Protein AF-A0AAU2EN35-F1 (afdb_monomer_lite)

Foldseek 3Di:
DDDDPQDPVNVLVVLLQVLQVLLQVLLCVLVDDAPPRHALQRSLVSLQVSLVVLCPDDDPLSPLLSVLSNLLSVLSVVLVVCVPPDSVSNSVSSVSSSVSSVVSVCSVPDDPPD

Radius of gyration: 15.78 Å; chains: 1; bounding box: 36×24×61 Å

Sequence (114 aa):
MSAPLVTADDRTEHDLERFRNALGEALQFWGHELLDDPGTEELAETARVSGRFMARQVGGRMSRASILLAGAAAHLDAVSELRNALPDVRRWHMSAALRAVTAARSLLAGPARA

Secondary structure (DSSP, 8-state):
-PPP---HHHHHHHHHHHHHHHHHHHHHTTTPPPPSS--HHHHHHHHHHHHHHHHTSSSHHHHHHHHHHHHHHHHHHHHHHTTTT-HHHHHHHHHHHHHHHHHHHHHHHS----

Structure (mmCIF, N/CA/C/O backbone):
data_AF-A0AAU2EN35-F1
#
_entry.id   AF-A0AAU2EN35-F1
#
loop_
_atom_site.group_PDB
_atom_site.id
_atom_site.type_symbol
_atom_site.label_atom_id
_atom_site.label_alt_id
_atom_site.label_comp_id
_atom_site.label_asym_id
_atom_site.label_entity_id
_atom_site.label_seq_id
_atom_site.pdbx_PDB_ins_code
_atom_site.Cartn_x
_atom_site.Cartn_y
_atom_site.Cartn_z
_atom_site.occupancy
_atom_site.B_iso_or_equiv
_atom_site.auth_seq_id
_atom_site.auth_comp_id
_atom_site.auth_asym_id
_atom_site.auth_atom_id
_atom_site.pdbx_PDB_model_num
ATOM 1 N N . MET A 1 1 ? -2.116 -2.717 -42.651 1.00 54.81 1 MET A N 1
ATOM 2 C CA . MET A 1 1 ? -1.946 -1.939 -41.406 1.00 54.81 1 MET A CA 1
ATOM 3 C C . MET A 1 1 ? -1.393 -2.888 -40.357 1.00 54.81 1 MET A C 1
ATOM 5 O O . MET A 1 1 ? -2.143 -3.722 -39.872 1.00 54.81 1 MET A O 1
ATOM 9 N N . SER A 1 2 ? -0.084 -2.856 -40.104 1.00 54.09 2 SER A N 1
ATOM 10 C CA . SER A 1 2 ? 0.541 -3.694 -39.072 1.00 54.09 2 SER A CA 1
ATOM 11 C C . SER A 1 2 ? 0.411 -2.990 -37.726 1.00 54.09 2 SER A C 1
ATOM 13 O O . SER A 1 2 ? 0.785 -1.824 -37.616 1.00 54.09 2 SER A O 1
ATOM 15 N N . ALA A 1 3 ? -0.153 -3.669 -36.727 1.00 52.97 3 ALA A N 1
ATOM 16 C CA . ALA A 1 3 ? -0.169 -3.168 -35.357 1.00 52.97 3 ALA A CA 1
ATOM 17 C C . ALA A 1 3 ? 1.277 -3.049 -34.832 1.00 52.97 3 ALA A C 1
ATOM 19 O O . ALA A 1 3 ? 2.103 -3.905 -35.167 1.00 52.97 3 ALA A O 1
ATOM 20 N N . PRO A 1 4 ? 1.607 -2.014 -34.040 1.00 59.59 4 PRO A N 1
ATOM 21 C CA . PRO A 1 4 ? 2.945 -1.871 -33.481 1.00 59.59 4 PRO A CA 1
ATOM 22 C C . PRO A 1 4 ? 3.257 -3.047 -32.543 1.00 59.59 4 P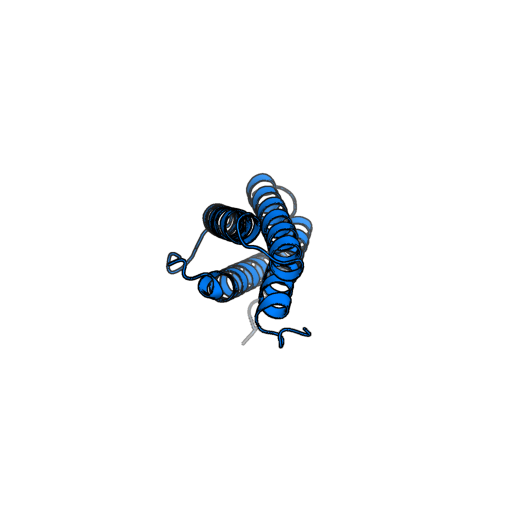RO A C 1
ATOM 24 O O . PRO A 1 4 ? 2.432 -3.439 -31.716 1.00 59.59 4 PRO A O 1
ATOM 27 N N . LEU A 1 5 ? 4.452 -3.627 -32.697 1.00 60.09 5 LEU A N 1
ATOM 28 C CA . LEU A 1 5 ? 4.975 -4.654 -31.799 1.00 60.09 5 LEU A CA 1
ATOM 29 C C . LEU A 1 5 ? 5.294 -3.992 -30.452 1.00 60.09 5 LEU A C 1
ATOM 31 O O . LEU A 1 5 ? 6.315 -3.329 -30.316 1.00 60.09 5 LEU A O 1
ATOM 35 N N . VAL A 1 6 ? 4.416 -4.166 -29.466 1.00 64.44 6 VAL A N 1
ATOM 36 C CA . VAL A 1 6 ? 4.712 -3.817 -28.070 1.00 64.44 6 VAL A CA 1
ATOM 37 C C . VAL A 1 6 ? 5.790 -4.775 -27.567 1.00 64.44 6 VAL A C 1
ATOM 39 O O . VAL A 1 6 ? 5.590 -5.997 -27.606 1.00 64.44 6 VAL A O 1
ATOM 42 N N . THR A 1 7 ? 6.927 -4.244 -27.124 1.00 70.62 7 THR A N 1
ATOM 43 C CA . THR A 1 7 ? 8.047 -5.056 -26.632 1.00 70.62 7 THR A CA 1
ATOM 44 C C . THR A 1 7 ? 7.761 -5.598 -25.224 1.00 70.62 7 THR A C 1
ATOM 46 O O . THR A 1 7 ? 6.823 -5.174 -24.548 1.00 70.62 7 THR A O 1
ATOM 49 N N . ALA A 1 8 ? 8.531 -6.591 -24.766 1.00 67.81 8 ALA A N 1
ATOM 50 C CA . ALA A 1 8 ? 8.377 -7.135 -23.410 1.00 67.81 8 ALA A CA 1
ATOM 51 C C . ALA A 1 8 ? 8.666 -6.088 -22.313 1.00 67.81 8 ALA A C 1
ATOM 53 O O . ALA A 1 8 ? 8.073 -6.146 -21.236 1.00 67.81 8 ALA A O 1
ATOM 54 N N . ASP A 1 9 ? 9.529 -5.118 -22.619 1.00 71.50 9 ASP A N 1
ATOM 55 C CA . ASP A 1 9 ? 9.875 -4.007 -21.732 1.00 71.50 9 ASP A CA 1
ATOM 56 C C . ASP A 1 9 ? 8.693 -3.030 -21.599 1.00 71.50 9 ASP A C 1
ATOM 58 O O . ASP A 1 9 ? 8.235 -2.752 -20.491 1.00 71.50 9 ASP A O 1
ATOM 62 N N . ASP A 1 10 ? 8.066 -2.665 -22.728 1.00 77.12 10 ASP A N 1
ATOM 63 C CA . ASP A 1 10 ? 6.874 -1.798 -22.758 1.00 77.12 10 ASP A CA 1
ATOM 64 C C . ASP A 1 10 ? 5.695 -2.385 -21.966 1.00 77.12 10 ASP A C 1
ATOM 66 O O . ASP A 1 10 ? 4.970 -1.670 -21.273 1.00 77.12 10 ASP A O 1
ATOM 70 N N . ARG A 1 11 ? 5.492 -3.710 -22.039 1.00 79.56 11 ARG A N 1
ATOM 71 C CA . ARG A 1 11 ? 4.453 -4.392 -21.243 1.00 79.56 11 ARG A CA 1
ATOM 72 C C . ARG A 1 11 ? 4.737 -4.315 -19.750 1.00 79.56 11 ARG A C 1
ATOM 74 O O . ARG A 1 11 ? 3.799 -4.227 -18.964 1.00 79.56 11 ARG A O 1
ATOM 81 N N . THR A 1 12 ? 6.008 -4.377 -19.366 1.00 82.94 12 THR A N 1
ATOM 82 C CA . THR A 1 12 ? 6.394 -4.383 -17.956 1.00 82.94 12 THR A CA 1
ATOM 83 C C . THR A 1 12 ? 6.229 -3.002 -17.345 1.00 82.94 12 THR A C 1
ATOM 85 O O . THR A 1 12 ? 5.635 -2.895 -16.276 1.00 82.94 12 THR A O 1
ATOM 88 N N . GLU A 1 13 ? 6.649 -1.943 -18.034 1.00 84.25 13 GLU A N 1
ATOM 89 C CA . GLU A 1 13 ? 6.408 -0.570 -17.572 1.00 84.25 13 GLU A CA 1
ATOM 90 C C . GLU A 1 13 ? 4.910 -0.232 -17.531 1.00 84.25 13 GLU A C 1
ATOM 92 O O . GLU A 1 13 ? 4.442 0.343 -16.548 1.00 84.25 13 GLU A O 1
ATOM 97 N N . HIS A 1 14 ? 4.118 -0.697 -18.505 1.00 87.88 14 HIS A N 1
ATOM 98 C CA . HIS A 1 14 ? 2.659 -0.546 -18.458 1.00 87.88 14 HIS A CA 1
ATOM 99 C C . HIS A 1 14 ? 2.021 -1.278 -17.262 1.00 87.88 14 HIS A C 1
ATOM 101 O O . HIS A 1 14 ? 1.121 -0.754 -16.603 1.00 87.88 14 HIS A O 1
ATOM 107 N N . ASP A 1 15 ? 2.495 -2.483 -16.935 1.00 89.00 15 ASP A N 1
ATOM 108 C CA . ASP A 1 15 ? 2.037 -3.211 -15.748 1.00 89.00 15 ASP A CA 1
ATOM 109 C C . ASP A 1 15 ? 2.441 -2.494 -14.449 1.00 89.00 15 ASP A C 1
ATOM 111 O O . ASP A 1 15 ? 1.653 -2.445 -13.502 1.00 89.00 15 ASP A O 1
ATOM 115 N N . LEU A 1 16 ? 3.644 -1.917 -14.386 1.00 90.12 16 LEU A N 1
ATOM 116 C CA . LEU A 1 16 ? 4.117 -1.145 -13.233 1.00 90.12 16 LEU A CA 1
ATOM 117 C C . LEU A 1 16 ? 3.277 0.116 -13.009 1.00 90.12 16 LEU A C 1
ATOM 119 O O . LEU A 1 16 ? 2.885 0.383 -11.871 1.00 90.12 16 LEU A O 1
ATOM 123 N N . GLU A 1 17 ? 2.946 0.843 -14.075 1.00 91.25 17 GLU A N 1
ATOM 124 C CA . GLU A 1 17 ? 2.022 1.981 -14.036 1.00 91.25 17 GLU A CA 1
ATOM 125 C C . GLU A 1 17 ? 0.638 1.549 -13.540 1.00 91.25 17 GLU A C 1
ATOM 127 O O . GLU A 1 17 ? 0.082 2.144 -12.614 1.00 91.25 17 GLU A O 1
ATOM 132 N N . ARG A 1 18 ? 0.105 0.445 -14.073 1.00 92.44 18 ARG A N 1
ATOM 133 C CA . ARG A 1 18 ? -1.178 -0.102 -13.621 1.00 92.44 18 ARG A CA 1
ATOM 134 C C . ARG A 1 18 ? -1.165 -0.445 -12.132 1.00 92.44 18 ARG A C 1
ATOM 136 O O . ARG A 1 18 ? -2.141 -0.168 -11.433 1.00 92.44 18 ARG A O 1
ATOM 143 N N . PHE A 1 19 ? -0.086 -1.049 -11.631 1.00 94.44 19 PHE A N 1
ATOM 144 C CA . PHE A 1 19 ? 0.047 -1.330 -10.202 1.00 94.44 19 PHE A CA 1
ATOM 145 C C . PHE A 1 19 ? 0.130 -0.054 -9.369 1.00 94.44 19 PHE A C 1
ATOM 147 O O . PHE A 1 19 ? -0.494 -0.003 -8.311 1.00 94.44 19 PHE A O 1
ATOM 154 N N . ARG A 1 20 ? 0.869 0.961 -9.828 1.00 93.50 20 ARG A N 1
ATOM 155 C CA . ARG A 1 20 ? 1.004 2.256 -9.147 1.00 93.50 20 ARG A CA 1
ATOM 156 C C . ARG A 1 20 ? -0.353 2.939 -8.988 1.00 93.50 20 ARG A C 1
ATOM 158 O O . ARG A 1 20 ? -0.709 3.305 -7.871 1.00 93.50 20 ARG A O 1
ATOM 165 N N . ASN A 1 21 ? -1.145 2.995 -10.055 1.00 92.75 21 ASN A N 1
ATOM 166 C CA . ASN A 1 21 ? -2.479 3.599 -10.021 1.00 92.75 21 ASN A CA 1
ATOM 167 C C . ASN A 1 21 ? -3.409 2.837 -9.065 1.00 92.75 21 ASN A C 1
ATOM 169 O O . ASN A 1 21 ? -4.033 3.433 -8.189 1.00 92.75 21 ASN A O 1
ATOM 173 N N . ALA A 1 22 ? -3.422 1.501 -9.147 1.00 93.50 22 ALA A N 1
ATOM 174 C CA . ALA A 1 22 ? -4.221 0.666 -8.249 1.00 93.50 22 ALA A CA 1
ATOM 175 C C . ALA A 1 22 ? -3.796 0.793 -6.772 1.00 93.50 22 ALA A C 1
ATOM 177 O O . ALA A 1 22 ? -4.634 0.741 -5.871 1.00 93.50 22 ALA A O 1
ATOM 178 N N . LEU A 1 23 ? -2.497 0.953 -6.506 1.00 94.31 23 LEU A N 1
ATOM 179 C CA . LEU A 1 23 ? -1.968 1.229 -5.170 1.00 94.31 23 LEU A CA 1
ATOM 180 C C . LEU A 1 23 ? -2.423 2.594 -4.658 1.00 94.31 23 LEU A C 1
ATOM 182 O O . LEU A 1 23 ? -2.840 2.683 -3.503 1.00 94.31 23 LEU A O 1
ATOM 186 N N . GLY A 1 24 ? -2.380 3.623 -5.507 1.00 92.19 24 GLY A N 1
ATOM 187 C CA . GLY A 1 24 ? -2.865 4.958 -5.176 1.00 92.19 24 GLY A CA 1
ATOM 188 C C . GLY A 1 24 ? -4.338 4.940 -4.769 1.00 92.19 24 GLY A C 1
ATOM 189 O O . GLY A 1 24 ? -4.678 5.324 -3.650 1.00 92.19 24 GLY A O 1
ATOM 190 N N . GLU A 1 25 ? -5.203 4.370 -5.609 1.00 90.56 25 GLU A N 1
ATOM 191 C CA . GLU A 1 25 ? -6.633 4.197 -5.307 1.00 90.56 25 GLU A CA 1
ATOM 192 C C . GLU A 1 25 ? -6.873 3.409 -4.009 1.00 90.56 25 GLU A C 1
ATOM 194 O O . GLU A 1 25 ? -7.752 3.733 -3.206 1.00 90.56 25 GLU A O 1
ATOM 199 N N . ALA A 1 26 ? -6.092 2.351 -3.771 1.00 91.38 26 ALA A N 1
ATOM 200 C CA . ALA A 1 26 ? -6.236 1.541 -2.569 1.00 91.38 26 ALA A CA 1
ATOM 201 C C . ALA A 1 26 ? -5.818 2.299 -1.298 1.00 91.38 26 ALA A C 1
ATOM 203 O O . ALA A 1 26 ? -6.427 2.089 -0.244 1.00 91.38 26 ALA A O 1
ATOM 204 N N . LEU A 1 27 ? -4.808 3.169 -1.388 1.00 91.44 27 LEU A N 1
ATOM 205 C CA . LEU A 1 27 ? -4.300 3.959 -0.268 1.00 91.44 27 LEU A CA 1
ATOM 206 C C . LEU A 1 27 ? -5.170 5.181 0.059 1.00 91.44 27 LEU A C 1
ATOM 208 O O . LEU A 1 27 ? -5.223 5.569 1.227 1.00 91.44 27 LEU A O 1
ATOM 212 N N . GLN A 1 28 ? -5.941 5.710 -0.898 1.00 89.56 28 GLN A N 1
ATOM 213 C CA . GLN A 1 28 ? -6.932 6.771 -0.642 1.00 89.56 28 GLN A CA 1
ATOM 214 C C . GLN A 1 28 ? -7.972 6.380 0.422 1.00 89.56 28 GLN A C 1
ATOM 216 O O . GLN A 1 28 ? -8.505 7.245 1.115 1.00 89.56 28 GLN A O 1
ATOM 221 N N . PHE A 1 29 ? -8.227 5.079 0.626 1.00 87.00 29 PHE A N 1
ATOM 222 C CA . PHE A 1 29 ? -9.097 4.588 1.705 1.00 87.00 29 PHE A CA 1
ATOM 223 C C . PHE A 1 29 ? -8.691 5.110 3.093 1.00 87.00 29 PHE A C 1
ATOM 225 O O . PHE A 1 29 ? -9.539 5.260 3.971 1.00 87.00 29 PHE A O 1
ATOM 232 N N . TRP A 1 30 ? -7.406 5.393 3.298 1.00 84.19 30 TRP A N 1
ATOM 233 C CA . TRP A 1 30 ? -6.864 5.852 4.575 1.00 84.19 30 TRP A CA 1
ATOM 234 C C . TRP A 1 30 ? -6.906 7.378 4.743 1.00 84.19 30 TRP A C 1
ATOM 236 O O . TRP A 1 30 ? -6.369 7.892 5.719 1.00 84.19 30 TRP A O 1
ATOM 246 N N . GLY A 1 31 ? -7.566 8.098 3.825 1.00 76.00 31 GLY A N 1
ATOM 247 C CA . GLY A 1 31 ? -7.787 9.545 3.910 1.00 76.00 31 GLY A CA 1
ATOM 248 C C . GLY A 1 31 ? -6.577 10.394 3.520 1.00 76.00 31 GLY A C 1
ATOM 249 O O . GLY A 1 31 ? -6.545 11.580 3.833 1.00 76.00 31 GLY A O 1
ATOM 250 N N . HIS A 1 32 ? -5.582 9.795 2.866 1.00 76.31 32 HIS A N 1
ATOM 251 C CA . HIS A 1 32 ? -4.437 10.523 2.336 1.00 76.31 32 HIS A CA 1
ATOM 252 C C . HIS A 1 32 ? -4.749 11.043 0.932 1.00 76.31 32 HIS A C 1
ATOM 254 O O . HIS A 1 32 ? -5.092 10.262 0.043 1.00 76.31 32 HIS A O 1
ATOM 260 N N . GLU A 1 33 ? -4.607 12.355 0.745 1.00 78.38 33 GLU A N 1
ATOM 261 C CA . GLU A 1 33 ? -4.508 12.953 -0.584 1.00 78.38 33 GLU A CA 1
ATOM 262 C C . GLU A 1 33 ? -3.168 12.530 -1.192 1.00 78.38 33 GLU A C 1
ATOM 264 O O . GLU A 1 33 ? -2.112 12.757 -0.602 1.00 78.38 33 GLU A O 1
ATOM 269 N N . LEU A 1 34 ? -3.236 11.857 -2.338 1.00 79.38 34 LEU A N 1
ATOM 270 C CA . LEU A 1 34 ? -2.080 11.509 -3.157 1.00 79.38 34 LEU A CA 1
ATOM 271 C C . LEU A 1 34 ? -2.038 12.451 -4.357 1.00 79.38 34 LEU A C 1
ATOM 273 O O . LEU A 1 34 ? -3.086 12.934 -4.794 1.00 79.38 34 LEU A O 1
ATOM 277 N N . LEU A 1 35 ? -0.846 12.675 -4.904 1.00 78.00 35 LEU A N 1
ATOM 278 C CA . LEU A 1 35 ? -0.697 13.334 -6.203 1.00 78.00 35 LEU A CA 1
ATOM 279 C C . LEU A 1 35 ? -1.422 12.551 -7.314 1.00 78.00 35 LEU A C 1
ATOM 281 O O . LEU A 1 35 ? -1.671 11.353 -7.178 1.00 78.00 35 LEU A O 1
ATOM 285 N N . ASP A 1 36 ? -1.722 13.220 -8.434 1.00 74.00 36 ASP A N 1
ATOM 286 C CA . ASP A 1 36 ? -2.428 12.614 -9.578 1.00 74.00 36 ASP A CA 1
ATOM 287 C C . ASP A 1 36 ? -1.656 11.437 -10.225 1.00 74.00 36 ASP A C 1
ATOM 289 O O . ASP A 1 36 ? -2.273 10.542 -10.799 1.00 74.00 36 ASP A O 1
ATOM 293 N N . ASP A 1 37 ? -0.320 11.401 -10.100 1.00 79.69 37 ASP A N 1
ATOM 294 C CA . ASP A 1 37 ? 0.549 10.267 -10.474 1.00 79.69 37 ASP A CA 1
ATOM 295 C C . ASP A 1 37 ? 1.619 10.050 -9.382 1.00 79.69 37 ASP A C 1
ATOM 297 O O . ASP A 1 37 ? 2.742 10.560 -9.482 1.00 79.69 37 ASP A O 1
AT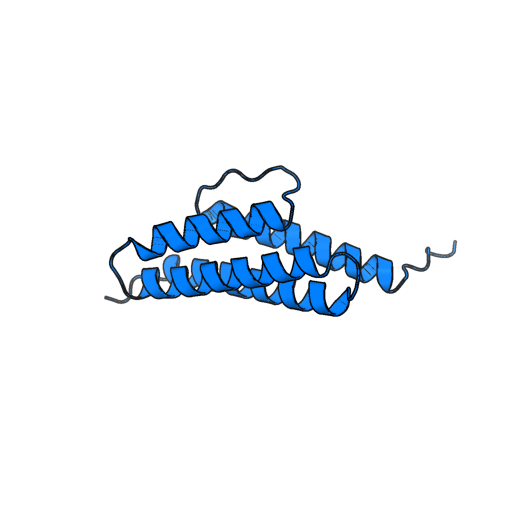OM 301 N N . PRO A 1 38 ? 1.270 9.361 -8.280 1.00 85.25 38 PRO A N 1
ATOM 302 C CA . PRO A 1 38 ? 2.121 9.295 -7.102 1.00 85.25 38 PRO A CA 1
ATOM 303 C C . PRO A 1 38 ? 3.296 8.344 -7.327 1.00 85.25 38 PRO A C 1
ATOM 305 O O . PRO A 1 38 ? 3.127 7.170 -7.662 1.00 85.25 38 PRO A O 1
ATOM 308 N N . GLY A 1 39 ? 4.514 8.821 -7.075 1.00 91.38 39 GLY A N 1
ATOM 309 C CA . GLY A 1 39 ? 5.718 7.992 -7.154 1.00 91.38 39 GLY A CA 1
ATOM 310 C C . GLY A 1 39 ? 5.719 6.838 -6.140 1.00 91.38 39 GLY A C 1
ATOM 311 O O . GLY A 1 39 ? 5.022 6.862 -5.127 1.00 91.38 39 GLY A O 1
ATOM 312 N N . THR A 1 40 ? 6.563 5.824 -6.359 1.00 92.44 40 THR A N 1
ATOM 313 C CA . THR A 1 40 ? 6.685 4.675 -5.437 1.00 92.44 40 THR A CA 1
ATOM 314 C C . THR A 1 40 ? 7.097 5.085 -4.024 1.00 92.44 40 THR A C 1
ATOM 316 O O . THR A 1 40 ? 6.630 4.486 -3.061 1.00 92.44 40 THR A O 1
ATOM 319 N N . GLU A 1 41 ? 7.916 6.129 -3.888 1.00 93.12 41 GLU A N 1
ATOM 320 C CA . GLU A 1 41 ? 8.336 6.691 -2.597 1.00 93.12 41 GLU A CA 1
ATOM 321 C C . GLU A 1 41 ? 7.171 7.337 -1.831 1.00 93.12 41 GLU A C 1
ATOM 323 O O . GLU A 1 41 ? 7.027 7.122 -0.626 1.00 93.12 41 GLU A O 1
ATOM 328 N N . GLU A 1 42 ? 6.300 8.069 -2.528 1.00 93.31 42 GLU A N 1
ATOM 329 C CA . GLU A 1 42 ? 5.100 8.677 -1.943 1.00 93.31 42 GLU A CA 1
ATOM 330 C C . GLU A 1 42 ? 4.110 7.600 -1.491 1.00 93.31 42 GLU A C 1
ATOM 332 O O . GLU A 1 42 ? 3.623 7.628 -0.360 1.00 93.31 42 GLU A O 1
ATOM 337 N N . LEU A 1 43 ? 3.870 6.593 -2.336 1.00 95.25 43 LEU A N 1
ATOM 338 C CA . LEU A 1 43 ? 3.042 5.441 -1.976 1.00 95.25 43 LEU A CA 1
ATOM 339 C C . LEU A 1 43 ? 3.608 4.702 -0.755 1.00 95.25 43 LEU A C 1
ATOM 341 O O . LEU A 1 43 ? 2.849 4.303 0.134 1.00 95.25 43 LEU A O 1
ATOM 345 N N . ALA A 1 44 ? 4.934 4.535 -0.692 1.00 96.50 44 ALA A N 1
ATOM 346 C CA . ALA A 1 44 ? 5.601 3.882 0.427 1.00 96.50 44 ALA A CA 1
ATOM 347 C C . ALA A 1 44 ? 5.395 4.668 1.723 1.00 96.50 44 ALA A C 1
ATOM 349 O O . ALA A 1 44 ? 5.046 4.074 2.747 1.00 96.50 44 ALA A O 1
ATOM 350 N N . GLU A 1 45 ? 5.554 5.994 1.688 1.00 95.19 45 GLU A N 1
ATOM 351 C CA . GLU A 1 45 ? 5.345 6.828 2.870 1.00 95.19 45 GLU A CA 1
ATOM 352 C C . GLU A 1 45 ? 3.886 6.858 3.306 1.00 95.19 45 GLU A C 1
ATOM 354 O O . GLU A 1 45 ? 3.613 6.680 4.493 1.00 95.19 45 GLU A O 1
ATOM 359 N N . THR A 1 46 ? 2.939 6.966 2.378 1.00 95.50 46 THR A N 1
ATOM 360 C CA . THR A 1 46 ? 1.509 6.892 2.700 1.00 95.50 46 THR A CA 1
ATOM 361 C C . THR A 1 46 ? 1.158 5.568 3.382 1.00 95.50 46 THR A C 1
ATOM 363 O O . THR A 1 46 ? 0.506 5.563 4.433 1.00 95.50 46 THR A O 1
ATOM 366 N N . ALA A 1 47 ? 1.655 4.439 2.862 1.00 96.25 47 ALA A N 1
ATOM 367 C CA . ALA A 1 47 ? 1.488 3.135 3.504 1.00 96.25 47 ALA A CA 1
ATOM 368 C C . ALA A 1 47 ? 2.119 3.102 4.908 1.00 96.25 47 ALA A C 1
ATOM 370 O O . ALA A 1 47 ? 1.502 2.616 5.861 1.00 96.25 47 ALA A O 1
ATOM 371 N N . ARG A 1 48 ? 3.315 3.676 5.071 1.00 96.56 48 ARG A N 1
ATOM 372 C CA . ARG A 1 48 ? 4.021 3.786 6.357 1.00 96.56 48 ARG A CA 1
ATOM 373 C C . ARG A 1 48 ? 3.234 4.606 7.379 1.00 96.56 48 ARG A C 1
ATOM 375 O O . ARG A 1 48 ? 3.053 4.152 8.511 1.00 96.56 48 ARG A O 1
ATOM 382 N N . VAL A 1 49 ? 2.752 5.790 7.005 1.00 95.56 49 VAL A N 1
ATOM 383 C CA . VAL A 1 49 ? 1.954 6.672 7.871 1.00 95.56 49 VAL A CA 1
ATOM 384 C C . VAL A 1 49 ? 0.661 5.978 8.283 1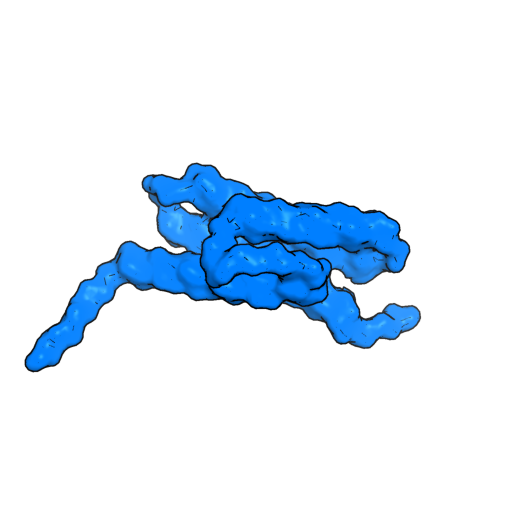.00 95.56 49 VAL A C 1
ATOM 386 O O . VAL A 1 49 ? 0.374 5.899 9.480 1.00 95.56 49 VAL A O 1
ATOM 389 N N . SER A 1 50 ? -0.063 5.404 7.321 1.00 94.50 50 SER A N 1
ATOM 390 C CA . SER A 1 50 ? -1.295 4.647 7.568 1.00 94.50 50 SER A CA 1
ATOM 391 C C . SER A 1 50 ? -1.048 3.472 8.517 1.00 94.50 50 SER A C 1
ATOM 393 O O . SER A 1 50 ? -1.785 3.274 9.485 1.00 94.50 50 SER A O 1
ATOM 395 N N . GLY A 1 51 ? 0.040 2.725 8.307 1.00 94.81 51 GLY A N 1
ATOM 396 C CA . GLY A 1 51 ? 0.445 1.622 9.175 1.00 94.81 51 GLY A CA 1
ATOM 397 C C . GLY A 1 51 ? 0.748 2.077 10.603 1.00 94.81 51 GLY A C 1
ATOM 398 O O . GLY A 1 51 ? 0.234 1.492 11.557 1.00 94.81 51 GLY A O 1
ATOM 399 N N . ARG A 1 52 ? 1.516 3.162 10.774 1.00 94.94 52 ARG A N 1
ATOM 400 C CA . ARG A 1 52 ? 1.807 3.754 12.096 1.00 94.94 52 ARG A CA 1
ATOM 401 C C . ARG A 1 52 ? 0.543 4.247 12.793 1.00 94.94 52 ARG A C 1
ATOM 403 O O . ARG A 1 52 ? 0.419 4.089 14.006 1.00 94.94 52 ARG A O 1
ATOM 410 N N . PHE A 1 53 ? -0.390 4.835 12.049 1.00 93.12 53 PHE A N 1
ATOM 411 C CA . PHE A 1 53 ? -1.672 5.272 12.589 1.00 93.12 53 PHE A CA 1
ATOM 412 C C . PHE A 1 53 ? -2.501 4.080 13.087 1.00 93.12 53 PHE A C 1
ATOM 414 O O . PHE A 1 53 ? -2.973 4.106 14.223 1.00 93.12 53 PHE A O 1
ATOM 421 N N . MET A 1 54 ? -2.594 3.005 12.299 1.00 92.38 54 MET A N 1
ATOM 422 C CA . MET A 1 54 ? -3.285 1.766 12.682 1.00 92.38 54 MET A CA 1
ATOM 423 C C . MET A 1 54 ? -2.652 1.072 13.889 1.00 92.38 54 MET A C 1
ATOM 425 O O . MET A 1 54 ? -3.372 0.587 14.758 1.00 92.38 54 MET A O 1
ATOM 429 N N . ALA A 1 55 ? -1.322 1.076 14.000 1.00 92.44 55 ALA A N 1
ATOM 430 C CA . ALA A 1 55 ? -0.613 0.476 15.132 1.00 92.44 55 ALA A CA 1
ATOM 431 C C . ALA A 1 55 ? -0.939 1.149 16.479 1.00 92.44 55 ALA A C 1
ATOM 433 O O . ALA A 1 55 ? -0.772 0.534 17.529 1.00 92.44 55 ALA A O 1
ATOM 434 N N . ARG A 1 56 ? -1.404 2.406 16.457 1.00 91.81 56 ARG A N 1
ATOM 435 C CA . ARG A 1 56 ? -1.830 3.153 17.652 1.00 91.81 56 ARG A CA 1
ATOM 436 C C . ARG A 1 56 ? -3.282 2.876 18.050 1.00 91.81 56 ARG A C 1
ATOM 438 O O . ARG A 1 56 ? -3.685 3.266 19.140 1.00 91.81 56 ARG A O 1
ATOM 445 N N . GLN A 1 57 ? -4.066 2.236 17.183 1.00 88.31 57 GLN A N 1
ATOM 446 C CA . GLN A 1 57 ? -5.463 1.908 17.458 1.00 88.31 57 GLN A CA 1
ATOM 447 C C . GLN A 1 57 ? -5.577 0.598 18.246 1.00 88.31 57 GLN A C 1
ATOM 449 O O . GLN A 1 57 ? -4.771 -0.322 18.093 1.00 88.31 57 GLN A O 1
ATOM 454 N N . VAL A 1 58 ? -6.621 0.481 19.067 1.00 82.38 58 VAL A N 1
ATOM 455 C CA . VAL A 1 58 ? -6.880 -0.730 19.856 1.00 82.38 58 VAL A CA 1
ATOM 456 C C . VAL A 1 58 ? -7.632 -1.759 19.009 1.00 82.38 58 VAL A C 1
ATOM 458 O O . VAL A 1 58 ? -8.684 -1.473 18.443 1.00 82.38 58 VAL A O 1
ATOM 461 N N . GLY A 1 59 ? -7.108 -2.986 18.949 1.00 87.69 59 GLY A N 1
ATOM 462 C CA . GLY A 1 59 ? -7.798 -4.139 18.369 1.00 87.69 59 GLY A CA 1
ATOM 463 C C . GLY A 1 59 ? -6.920 -4.983 17.447 1.00 87.69 59 GLY A C 1
ATOM 464 O O . GLY A 1 59 ? -6.142 -4.475 16.641 1.00 87.69 59 GLY A O 1
ATOM 465 N N . GLY A 1 60 ? -7.090 -6.307 17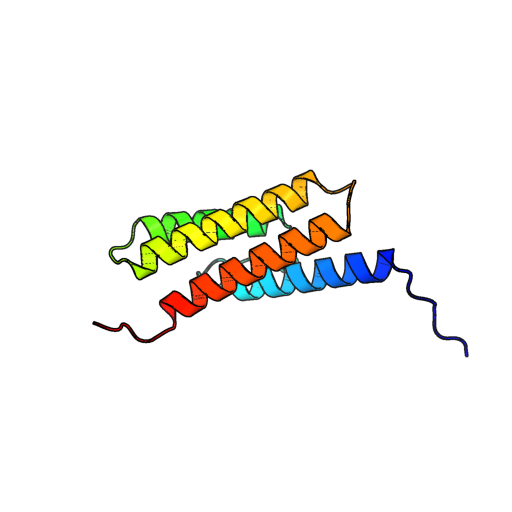.508 1.00 88.44 60 GLY A N 1
ATOM 466 C CA . GLY A 1 60 ? -6.264 -7.247 16.740 1.00 88.44 60 GLY A CA 1
ATOM 467 C C . GLY A 1 60 ? -6.354 -7.073 15.218 1.00 88.44 60 GLY A C 1
ATOM 468 O O . GLY A 1 60 ? -5.411 -7.406 14.506 1.00 88.44 60 GLY A O 1
ATOM 469 N N . ARG A 1 61 ? -7.460 -6.524 14.693 1.00 90.75 61 ARG A N 1
ATOM 470 C CA . ARG A 1 61 ? -7.587 -6.199 13.260 1.00 90.75 61 ARG A CA 1
ATOM 471 C C . ARG A 1 61 ? -6.735 -4.994 12.861 1.00 90.75 61 ARG A C 1
ATOM 473 O O . ARG A 1 61 ? -6.106 -5.045 11.810 1.00 90.75 61 ARG A O 1
ATOM 480 N N . MET A 1 62 ? -6.651 -3.978 13.721 1.00 92.81 62 MET A N 1
ATOM 481 C CA . MET A 1 62 ? -5.831 -2.785 13.489 1.00 92.81 62 MET A CA 1
ATOM 482 C C . MET A 1 62 ? -4.341 -3.133 13.501 1.00 92.81 62 MET A C 1
ATOM 484 O O . MET A 1 62 ? -3.617 -2.771 12.580 1.00 92.81 62 MET A O 1
ATOM 488 N N . SER A 1 63 ? -3.907 -3.950 14.467 1.00 93.62 63 SER A N 1
ATOM 489 C CA . SER A 1 63 ? -2.525 -4.449 14.532 1.00 93.62 63 SER A CA 1
ATOM 490 C C . SER A 1 63 ? -2.142 -5.307 13.313 1.00 93.62 63 SER A C 1
ATOM 492 O O . SER A 1 63 ? -1.048 -5.179 12.765 1.00 93.62 63 SER A O 1
ATOM 494 N N . ARG A 1 64 ? -3.049 -6.158 12.816 1.00 95.38 64 ARG A N 1
ATOM 495 C CA . ARG A 1 64 ? -2.794 -6.921 11.580 1.00 95.38 64 ARG A CA 1
ATOM 496 C C . ARG A 1 64 ? -2.727 -6.015 10.351 1.00 95.38 64 ARG A C 1
ATOM 498 O O . ARG A 1 64 ? -1.834 -6.190 9.526 1.00 95.38 64 ARG A O 1
ATOM 505 N N . ALA A 1 65 ? -3.628 -5.039 10.244 1.00 95.31 65 ALA A N 1
ATOM 506 C CA . ALA A 1 65 ? -3.600 -4.058 9.163 1.00 95.31 65 ALA A CA 1
ATOM 507 C C . ALA A 1 65 ? -2.300 -3.236 9.177 1.00 95.31 65 ALA A C 1
ATOM 509 O O . ALA A 1 65 ? -1.708 -3.036 8.119 1.00 95.31 65 ALA A O 1
ATOM 510 N N . SER A 1 66 ? -1.794 -2.838 10.352 1.00 96.31 66 SER A N 1
ATOM 511 C CA . SER A 1 66 ? -0.530 -2.099 10.448 1.00 96.31 66 SER A CA 1
ATOM 512 C C . SER A 1 66 ? 0.672 -2.904 9.960 1.00 96.31 66 SER A C 1
ATOM 514 O O . SER A 1 66 ? 1.535 -2.350 9.285 1.00 96.31 66 SER A O 1
ATOM 516 N N . ILE A 1 67 ? 0.725 -4.209 10.255 1.00 97.69 67 ILE A N 1
ATOM 517 C CA . ILE A 1 67 ? 1.802 -5.094 9.779 1.00 97.69 67 ILE A CA 1
ATOM 518 C C . ILE A 1 67 ? 1.769 -5.210 8.252 1.00 97.69 67 ILE A C 1
ATOM 520 O O . ILE A 1 67 ? 2.807 -5.107 7.602 1.00 97.69 67 ILE A O 1
ATOM 524 N N . LEU A 1 68 ? 0.580 -5.384 7.670 1.00 98.00 68 LEU A N 1
ATOM 525 C CA . LEU A 1 68 ? 0.419 -5.465 6.217 1.00 98.00 68 LEU A CA 1
ATOM 526 C C . LEU A 1 68 ? 0.829 -4.161 5.525 1.00 98.00 68 LEU A C 1
ATOM 528 O O . LEU A 1 68 ? 1.542 -4.201 4.527 1.00 98.00 68 LEU A O 1
ATOM 532 N N . LEU A 1 69 ? 0.435 -3.009 6.073 1.00 97.19 69 LEU A N 1
ATOM 533 C CA . LEU A 1 69 ? 0.816 -1.697 5.542 1.00 97.19 69 LEU A CA 1
ATOM 534 C C . LEU A 1 69 ? 2.328 -1.442 5.652 1.00 97.19 69 LEU A C 1
ATOM 536 O O . LEU A 1 69 ? 2.927 -0.919 4.716 1.00 97.19 69 LEU A O 1
ATOM 540 N N . ALA A 1 70 ? 2.968 -1.876 6.742 1.00 97.75 70 ALA A N 1
ATOM 541 C CA . ALA A 1 70 ? 4.425 -1.826 6.867 1.00 97.75 70 ALA A CA 1
ATOM 542 C C . ALA A 1 70 ? 5.125 -2.716 5.821 1.00 97.75 70 ALA A C 1
ATOM 544 O O . ALA A 1 70 ? 6.107 -2.295 5.213 1.00 97.75 70 ALA A O 1
ATOM 545 N N . GLY A 1 71 ? 4.595 -3.916 5.564 1.00 98.00 71 GLY A N 1
ATOM 546 C CA . GLY A 1 71 ? 5.092 -4.798 4.504 1.00 98.00 71 GLY A CA 1
ATOM 547 C C . GLY A 1 71 ? 4.913 -4.208 3.102 1.00 98.00 71 GLY A C 1
ATOM 548 O O . GLY A 1 71 ? 5.815 -4.310 2.273 1.00 98.00 71 GLY A O 1
ATOM 549 N N . ALA A 1 72 ? 3.788 -3.533 2.847 1.00 97.81 72 ALA A N 1
ATOM 550 C CA . ALA A 1 72 ? 3.565 -2.817 1.594 1.00 97.81 72 ALA A CA 1
ATOM 551 C C . ALA A 1 72 ? 4.615 -1.718 1.379 1.00 97.81 72 ALA A C 1
ATOM 553 O O . ALA A 1 72 ? 5.204 -1.655 0.303 1.00 97.81 72 ALA A O 1
ATOM 554 N N . ALA A 1 73 ? 4.899 -0.911 2.408 1.00 97.88 73 ALA A N 1
ATOM 555 C CA . ALA A 1 73 ? 5.934 0.119 2.341 1.00 97.88 73 ALA A CA 1
ATOM 556 C C . ALA A 1 73 ? 7.319 -0.476 2.031 1.00 97.88 73 ALA A C 1
ATOM 558 O O . ALA A 1 73 ? 7.995 0.008 1.131 1.00 97.88 73 ALA A O 1
ATOM 559 N N . ALA A 1 74 ? 7.699 -1.576 2.691 1.00 97.94 74 ALA A N 1
ATOM 560 C CA . ALA A 1 74 ? 8.979 -2.245 2.442 1.00 97.94 74 ALA A CA 1
ATOM 561 C C . ALA A 1 74 ? 9.109 -2.775 1.002 1.00 97.94 74 ALA A C 1
ATOM 563 O O . ALA A 1 74 ? 10.179 -2.711 0.400 1.00 97.94 74 ALA A O 1
ATOM 564 N N . HIS A 1 75 ? 8.023 -3.290 0.420 1.00 97.56 75 HIS A N 1
ATOM 565 C CA . HIS A 1 75 ? 8.029 -3.690 -0.986 1.00 97.56 75 HIS A CA 1
ATOM 566 C C . HIS A 1 75 ? 8.158 -2.495 -1.933 1.00 97.56 75 HIS A C 1
ATOM 568 O O . HIS A 1 75 ? 8.853 -2.607 -2.937 1.00 97.56 75 HIS A O 1
ATOM 574 N N . LEU A 1 76 ? 7.522 -1.366 -1.626 1.00 96.38 76 LEU A N 1
ATOM 575 C CA . LEU A 1 76 ? 7.622 -0.153 -2.441 1.00 96.38 76 LEU A CA 1
ATOM 576 C C . LEU A 1 76 ? 9.019 0.476 -2.371 1.00 96.38 76 LEU A C 1
ATOM 578 O O . LE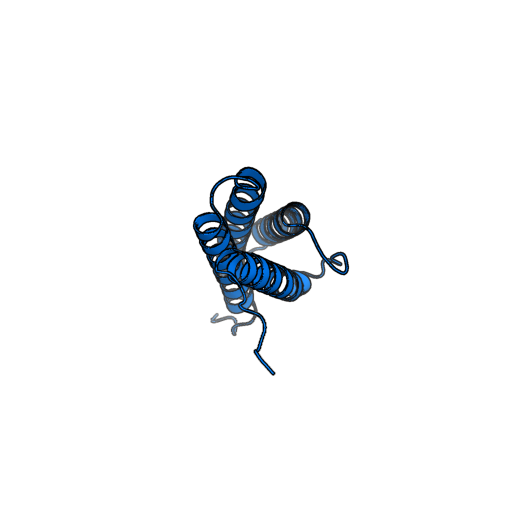U A 1 76 ? 9.526 0.921 -3.399 1.00 96.38 76 LEU A O 1
ATOM 582 N N . ASP A 1 77 ? 9.676 0.425 -1.211 1.00 95.81 77 ASP A N 1
ATOM 583 C CA . ASP A 1 77 ? 11.081 0.827 -1.067 1.00 95.81 77 ASP A CA 1
ATOM 584 C C . ASP A 1 77 ? 11.999 -0.016 -1.954 1.00 95.81 77 ASP A C 1
ATOM 586 O O . ASP A 1 77 ? 12.798 0.530 -2.715 1.00 95.81 77 ASP A O 1
ATOM 590 N N . ALA A 1 78 ? 11.809 -1.339 -1.956 1.00 94.56 78 ALA A N 1
ATOM 591 C CA . ALA A 1 78 ? 12.564 -2.230 -2.833 1.00 94.56 78 ALA A CA 1
ATOM 592 C C . ALA A 1 78 ? 12.371 -1.883 -4.323 1.00 94.56 78 ALA A C 1
ATOM 594 O O . ALA A 1 78 ? 13.317 -1.958 -5.104 1.00 94.56 78 ALA A O 1
ATOM 595 N N . VAL A 1 79 ? 11.174 -1.452 -4.745 1.00 92.75 79 VAL A N 1
ATOM 596 C CA . VAL A 1 79 ? 10.945 -0.993 -6.131 1.00 92.75 79 VAL A CA 1
ATOM 597 C C . VAL A 1 79 ? 11.759 0.264 -6.443 1.00 92.75 79 VAL A C 1
ATOM 599 O O . VAL A 1 79 ? 12.328 0.353 -7.534 1.00 92.75 79 VAL A O 1
ATOM 602 N N . SER A 1 80 ? 11.828 1.214 -5.507 1.00 89.62 80 SER A N 1
ATOM 603 C CA . SER A 1 80 ? 12.611 2.448 -5.655 1.00 89.62 80 SER A CA 1
ATOM 604 C C . SER A 1 80 ? 14.116 2.175 -5.727 1.00 89.62 80 SER A C 1
ATOM 606 O O . SER A 1 80 ? 14.808 2.812 -6.521 1.00 89.62 80 SER A O 1
ATOM 608 N N . GLU A 1 81 ? 14.616 1.200 -4.966 1.00 90.06 81 GLU A N 1
ATOM 609 C CA . GLU A 1 81 ? 16.021 0.764 -5.000 1.00 90.06 81 GLU A CA 1
ATOM 610 C C . GLU A 1 81 ? 16.375 0.013 -6.296 1.00 90.06 81 GLU A C 1
ATOM 612 O O . GLU A 1 81 ? 17.473 0.157 -6.833 1.00 90.06 81 GLU A O 1
ATOM 617 N N . LEU A 1 82 ? 15.432 -0.753 -6.852 1.00 87.19 82 LEU A N 1
ATOM 618 C CA . LEU A 1 82 ? 15.624 -1.582 -8.049 1.00 87.19 82 LEU A CA 1
ATOM 619 C C . LEU A 1 82 ? 15.433 -0.836 -9.380 1.00 87.19 82 LEU A C 1
ATOM 621 O O . LEU A 1 82 ? 15.402 -1.486 -10.431 1.00 87.19 82 LEU A O 1
ATOM 625 N N . ARG A 1 83 ? 15.313 0.501 -9.357 1.00 72.12 83 ARG A N 1
ATOM 626 C CA . ARG A 1 83 ? 14.867 1.361 -10.476 1.00 72.12 83 ARG A CA 1
ATOM 627 C C . ARG A 1 83 ? 15.545 1.075 -11.828 1.00 72.12 83 ARG A C 1
ATOM 629 O O . ARG A 1 83 ? 14.910 1.280 -12.853 1.00 72.12 83 ARG A O 1
ATOM 636 N N . ASN A 1 84 ? 16.770 0.536 -11.834 1.00 71.75 84 ASN A N 1
ATOM 637 C CA . ASN A 1 84 ? 17.570 0.316 -13.046 1.00 71.75 84 ASN A CA 1
ATOM 638 C C . ASN A 1 84 ? 17.932 -1.149 -13.364 1.00 71.75 84 ASN A C 1
ATOM 640 O O . ASN A 1 84 ? 18.677 -1.370 -14.315 1.00 71.75 84 ASN A O 1
ATOM 644 N N . ALA A 1 85 ? 17.495 -2.145 -12.580 1.00 68.75 85 ALA A N 1
ATOM 645 C CA . ALA A 1 85 ? 18.124 -3.472 -12.651 1.00 68.75 85 ALA A CA 1
ATOM 646 C C . ALA A 1 85 ? 17.208 -4.627 -13.077 1.00 68.75 85 ALA A C 1
ATOM 648 O O . ALA A 1 85 ? 17.675 -5.501 -13.802 1.00 68.75 85 ALA A O 1
ATOM 649 N N . LEU A 1 86 ? 15.947 -4.693 -12.621 1.00 83.81 86 LEU A N 1
ATOM 650 C CA . LEU A 1 86 ? 15.140 -5.921 -12.758 1.00 83.81 86 LEU A CA 1
ATOM 651 C C . LEU A 1 86 ? 13.620 -5.641 -12.844 1.00 83.81 86 LEU A C 1
ATOM 653 O O . LEU A 1 86 ? 12.937 -5.647 -11.813 1.00 83.81 86 LEU A O 1
ATOM 657 N N . PRO A 1 87 ? 13.063 -5.433 -14.054 1.00 84.62 87 PRO A N 1
ATOM 658 C CA . PRO A 1 87 ? 11.643 -5.116 -14.259 1.00 84.62 87 PRO A CA 1
ATOM 659 C C . PRO A 1 87 ? 10.673 -6.155 -13.670 1.00 84.62 87 PRO A C 1
ATOM 661 O O . PRO A 1 87 ? 9.721 -5.792 -12.978 1.00 84.62 87 PRO A O 1
ATOM 664 N N . ASP A 1 88 ? 10.955 -7.451 -13.833 1.00 88.19 88 ASP A N 1
ATOM 665 C CA . ASP A 1 88 ? 10.118 -8.528 -13.278 1.00 88.19 88 ASP A CA 1
ATOM 666 C C . ASP A 1 88 ? 10.101 -8.543 -11.744 1.00 88.19 88 ASP A C 1
ATOM 668 O O . ASP A 1 88 ? 9.076 -8.826 -11.116 1.00 88.19 88 ASP A O 1
ATOM 672 N N . VAL A 1 89 ? 11.228 -8.199 -11.117 1.00 90.25 89 VAL A N 1
ATOM 673 C CA . VAL A 1 89 ? 11.336 -8.135 -9.654 1.00 90.25 89 VAL A CA 1
ATOM 674 C C . VAL A 1 89 ? 10.590 -6.910 -9.128 1.00 90.25 89 VAL A C 1
ATOM 676 O O . VAL A 1 89 ? 9.827 -7.027 -8.166 1.00 90.25 89 VAL A O 1
ATOM 679 N N . ARG A 1 90 ? 10.708 -5.757 -9.805 1.00 91.94 90 ARG A N 1
ATOM 680 C CA . ARG A 1 90 ? 9.886 -4.565 -9.519 1.00 91.94 90 ARG A CA 1
ATOM 681 C C . ARG A 1 90 ? 8.399 -4.902 -9.616 1.00 91.94 90 ARG A C 1
ATOM 683 O O . ARG A 1 90 ? 7.637 -4.589 -8.704 1.00 91.94 90 ARG A O 1
ATOM 690 N N . ARG A 1 91 ? 7.989 -5.610 -10.671 1.00 92.69 91 ARG A N 1
ATOM 691 C CA . ARG A 1 91 ? 6.604 -6.054 -10.873 1.00 92.69 91 ARG A CA 1
ATOM 692 C C . ARG A 1 91 ? 6.126 -6.955 -9.734 1.00 92.69 91 ARG A C 1
ATOM 694 O O . ARG A 1 91 ? 5.012 -6.775 -9.237 1.00 92.69 91 ARG A O 1
ATOM 701 N N . TRP A 1 92 ? 6.948 -7.911 -9.301 1.00 94.19 92 TRP A N 1
ATOM 702 C CA . TRP A 1 92 ? 6.622 -8.779 -8.169 1.00 94.19 92 TRP A CA 1
ATOM 703 C C . TRP A 1 92 ? 6.403 -7.976 -6.881 1.00 94.19 92 TRP A C 1
ATOM 705 O O . TRP A 1 92 ? 5.375 -8.154 -6.223 1.00 94.19 92 TRP A O 1
ATOM 715 N N . HIS A 1 93 ? 7.306 -7.044 -6.563 1.00 96.19 93 HIS A N 1
ATOM 716 C CA . HIS A 1 93 ? 7.176 -6.172 -5.394 1.00 96.19 93 HIS A CA 1
ATOM 717 C C . HIS A 1 93 ? 5.933 -5.278 -5.458 1.00 96.19 93 HIS A C 1
ATOM 719 O O . HIS A 1 93 ? 5.191 -5.205 -4.479 1.00 96.19 93 HIS A O 1
ATOM 725 N N . MET A 1 94 ? 5.644 -4.667 -6.610 1.00 95.81 94 MET A N 1
ATOM 726 C CA . MET A 1 94 ? 4.432 -3.864 -6.816 1.00 95.81 94 MET A CA 1
ATOM 727 C C . MET A 1 94 ? 3.158 -4.694 -6.607 1.00 95.81 94 MET A C 1
ATOM 729 O O . MET A 1 94 ? 2.237 -4.272 -5.905 1.00 95.81 94 MET A O 1
ATOM 733 N N . SER A 1 95 ? 3.118 -5.920 -7.139 1.00 96.69 95 SER A N 1
ATOM 734 C CA . SER A 1 95 ? 1.993 -6.829 -6.908 1.00 96.69 95 SER A CA 1
ATOM 735 C C . SER A 1 95 ? 1.866 -7.241 -5.438 1.00 96.69 95 SER A C 1
ATOM 737 O O . SER A 1 95 ? 0.741 -7.386 -4.953 1.00 96.69 95 SER A O 1
ATOM 739 N N . ALA A 1 96 ? 2.979 -7.473 -4.739 1.00 97.81 96 ALA A N 1
ATOM 740 C CA . ALA A 1 96 ? 2.979 -7.839 -3.326 1.00 97.81 96 ALA A CA 1
ATOM 741 C C . ALA A 1 96 ? 2.489 -6.677 -2.449 1.00 97.81 96 ALA A C 1
ATOM 743 O O . ALA A 1 96 ? 1.634 -6.884 -1.584 1.00 97.81 96 ALA A O 1
ATOM 744 N N . ALA A 1 97 ? 2.946 -5.454 -2.732 1.00 97.88 97 ALA A N 1
ATOM 745 C CA . ALA A 1 97 ? 2.473 -4.239 -2.079 1.00 97.88 97 ALA A CA 1
ATOM 746 C C . ALA A 1 97 ? 0.960 -4.065 -2.259 1.00 97.88 97 ALA A C 1
ATOM 748 O O . ALA A 1 97 ? 0.244 -3.903 -1.270 1.00 97.88 97 ALA A O 1
ATOM 749 N N . LEU A 1 98 ? 0.449 -4.190 -3.491 1.00 97.19 98 LEU A N 1
ATOM 750 C CA . LEU A 1 98 ? -0.985 -4.048 -3.761 1.00 97.19 98 LEU A CA 1
ATOM 751 C C . LEU A 1 98 ? -1.808 -5.074 -2.973 1.00 97.19 98 LEU A C 1
ATOM 753 O O . LEU A 1 98 ? -2.774 -4.712 -2.302 1.00 97.19 98 LEU A O 1
ATOM 757 N N . ARG A 1 99 ? -1.391 -6.347 -2.977 1.00 97.75 99 ARG A N 1
ATOM 758 C CA . ARG A 1 99 ? -2.055 -7.408 -2.197 1.00 97.75 99 ARG A CA 1
ATOM 759 C C . ARG A 1 99 ? -2.088 -7.085 -0.706 1.00 97.75 99 ARG A C 1
ATOM 761 O O . ARG A 1 99 ? -3.123 -7.288 -0.072 1.00 97.75 99 ARG A O 1
ATOM 768 N N . ALA A 1 100 ? -0.988 -6.582 -0.152 1.00 97.62 100 ALA A N 1
ATOM 769 C CA . ALA A 1 100 ? -0.904 -6.219 1.257 1.00 97.62 100 ALA A CA 1
ATOM 770 C C . ALA A 1 100 ? -1.846 -5.052 1.608 1.00 97.62 100 ALA A C 1
ATOM 772 O O . ALA A 1 100 ? -2.597 -5.157 2.580 1.00 97.62 100 ALA A O 1
ATOM 773 N N . VAL A 1 101 ? -1.889 -3.992 0.791 1.00 96.50 101 VAL A N 1
ATOM 774 C CA . VAL A 1 101 ? -2.804 -2.851 0.994 1.00 96.50 101 VAL A CA 1
ATOM 775 C C . VAL A 1 101 ? -4.269 -3.289 0.884 1.00 96.50 101 VAL A C 1
ATOM 777 O O . VAL A 1 101 ? -5.078 -2.974 1.760 1.00 96.50 101 VAL A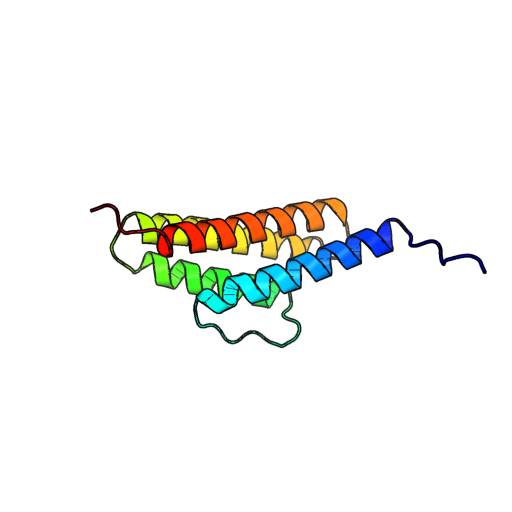 O 1
ATOM 780 N N . THR A 1 102 ? -4.630 -4.070 -0.138 1.00 95.50 102 THR A N 1
ATOM 781 C CA . THR A 1 102 ? -6.003 -4.577 -0.306 1.00 95.50 102 THR A CA 1
ATOM 782 C C . THR A 1 102 ? -6.418 -5.498 0.843 1.00 95.50 102 THR A C 1
ATOM 784 O O . THR A 1 102 ? -7.553 -5.415 1.324 1.00 95.50 102 THR A O 1
ATOM 787 N N . ALA A 1 103 ? -5.513 -6.354 1.326 1.00 95.25 103 ALA A N 1
ATOM 788 C CA . ALA A 1 103 ? -5.769 -7.211 2.480 1.00 95.25 103 ALA A CA 1
ATOM 789 C C . ALA A 1 103 ? -5.971 -6.388 3.762 1.00 95.25 103 ALA A C 1
ATOM 791 O O . ALA A 1 103 ? -6.926 -6.639 4.499 1.00 95.25 103 ALA A O 1
ATOM 792 N N . ALA A 1 104 ? -5.138 -5.368 3.998 1.00 95.12 104 ALA A N 1
ATOM 793 C CA . ALA A 1 104 ? -5.285 -4.459 5.134 1.00 95.12 104 ALA A CA 1
ATOM 794 C C . ALA A 1 104 ? -6.647 -3.751 5.111 1.00 95.12 104 ALA A C 1
ATOM 796 O O . ALA A 1 104 ? -7.360 -3.750 6.115 1.00 95.12 104 ALA A O 1
ATOM 797 N N . ARG A 1 105 ? -7.056 -3.234 3.946 1.00 93.44 105 ARG A N 1
ATOM 798 C CA . ARG A 1 105 ? -8.378 -2.622 3.754 1.00 93.44 105 ARG A CA 1
ATOM 799 C C . ARG A 1 105 ? -9.508 -3.614 4.032 1.00 93.44 105 ARG A C 1
ATOM 801 O O . ARG A 1 105 ? -10.448 -3.290 4.753 1.00 93.44 105 ARG A O 1
ATOM 808 N N . SER A 1 106 ? -9.405 -4.835 3.512 1.00 92.19 106 SER A N 1
ATOM 809 C CA . SER A 1 106 ? -10.434 -5.872 3.679 1.00 92.19 106 SER A CA 1
ATOM 810 C C . SER A 1 106 ? -10.618 -6.291 5.141 1.00 92.19 106 SER A C 1
ATOM 812 O O . SER A 1 106 ? -11.747 -6.509 5.582 1.00 92.19 106 SER A O 1
ATOM 814 N N . LEU A 1 107 ? -9.533 -6.352 5.923 1.00 91.38 107 LEU A N 1
ATOM 815 C CA . LEU A 1 107 ? -9.597 -6.645 7.361 1.00 91.38 107 LEU A CA 1
ATOM 816 C C . LEU A 1 107 ? -10.439 -5.622 8.132 1.00 91.38 107 LEU A C 1
ATOM 818 O O . LEU A 1 107 ? -11.104 -5.987 9.108 1.00 91.38 107 LEU A O 1
ATOM 822 N N . LEU A 1 108 ? -10.404 -4.357 7.710 1.00 88.12 108 LEU A N 1
ATOM 823 C CA . LEU A 1 108 ? -11.116 -3.275 8.385 1.00 88.12 108 LEU A CA 1
ATOM 824 C C . LEU A 1 108 ? -12.521 -3.039 7.833 1.00 88.12 108 LEU A C 1
ATOM 826 O O . LEU A 1 108 ? -13.414 -2.717 8.610 1.00 88.12 108 LEU A O 1
ATOM 830 N N . ALA A 1 109 ? -12.730 -3.240 6.530 1.00 85.94 109 ALA A N 1
ATOM 831 C CA . ALA A 1 109 ? -14.039 -3.118 5.889 1.00 85.94 109 ALA A CA 1
ATOM 832 C C . ALA A 1 109 ? -14.986 -4.288 6.220 1.00 85.94 109 ALA A C 1
ATOM 834 O O . ALA A 1 109 ? -16.203 -4.151 6.111 1.00 85.94 109 ALA A O 1
ATOM 835 N N . GLY A 1 110 ? -14.445 -5.444 6.620 1.00 71.44 110 GLY A N 1
ATOM 836 C CA . GLY A 1 110 ? -15.245 -6.587 7.058 1.00 71.44 110 GLY A CA 1
ATOM 837 C C . GLY A 1 110 ? -15.980 -6.331 8.385 1.00 71.44 110 GLY A C 1
ATOM 838 O O . GLY A 1 110 ? -15.506 -5.547 9.219 1.00 71.44 110 GLY A O 1
ATOM 839 N N . PRO A 1 111 ? -17.114 -7.018 8.635 1.00 56.72 111 PRO A N 1
ATOM 840 C CA . PRO A 1 111 ? -17.857 -6.867 9.880 1.00 56.72 111 PRO A CA 1
ATOM 841 C C . PRO A 1 111 ? -16.958 -7.181 11.079 1.00 56.72 111 PRO A C 1
ATOM 843 O O . PRO A 1 111 ? -16.197 -8.153 11.067 1.00 56.72 111 PRO A O 1
ATOM 846 N N . ALA A 1 112 ? -17.042 -6.347 12.118 1.00 56.22 112 ALA A N 1
ATOM 847 C CA . ALA A 1 112 ? -16.420 -6.628 13.402 1.00 56.22 112 ALA A CA 1
ATOM 848 C C . ALA A 1 112 ? -17.058 -7.902 13.964 1.00 56.22 112 ALA A C 1
ATOM 850 O O . ALA A 1 112 ? -18.149 -7.852 14.523 1.00 56.22 112 ALA A O 1
ATOM 851 N N . ARG A 1 113 ? -16.424 -9.062 13.772 1.00 52.47 113 ARG A N 1
ATOM 852 C CA . ARG A 1 113 ? -16.792 -10.231 14.570 1.00 52.47 113 ARG A CA 1
ATOM 853 C C . ARG A 1 113 ? -16.334 -9.934 15.996 1.00 52.47 113 ARG A C 1
ATOM 855 O O . ARG A 1 113 ? -15.129 -9.809 16.222 1.00 52.47 113 ARG A O 1
ATOM 862 N N . ALA A 1 114 ? -17.329 -9.672 16.844 1.00 43.41 114 ALA A N 1
ATOM 863 C CA . ALA A 1 114 ? -17.216 -9.459 18.281 1.00 43.41 114 ALA A CA 1
ATOM 864 C C . ALA A 1 114 ? -16.619 -10.687 18.976 1.00 43.41 114 ALA A C 1
ATOM 866 O O . ALA A 1 114 ? -16.864 -11.812 18.478 1.00 43.41 114 ALA A O 1
#

pLDDT: mean 86.96, std 12.33, range [43.41, 98.0]